Protein AF-A0A528KFC7-F1 (afdb_monomer_lite)

Structure (mmCIF, N/CA/C/O backbone):
data_AF-A0A528KFC7-F1
#
_entry.id   AF-A0A528KFC7-F1
#
loop_
_atom_site.group_PDB
_atom_site.id
_atom_site.type_symbol
_atom_site.label_atom_id
_atom_site.label_alt_id
_atom_site.label_comp_id
_atom_site.label_asym_id
_atom_site.label_entity_id
_atom_site.label_seq_id
_atom_site.pdbx_PDB_ins_code
_atom_site.Cartn_x
_atom_site.Cartn_y
_atom_site.Cartn_z
_atom_site.occupancy
_atom_site.B_iso_or_equiv
_atom_site.auth_seq_id
_atom_site.auth_comp_id
_atom_site.auth_asym_id
_atom_site.auth_atom_id
_atom_site.pdbx_PDB_model_num
ATOM 1 N N . MET A 1 1 ? 26.393 9.100 -24.485 1.00 62.59 1 MET A N 1
ATOM 2 C CA . MET A 1 1 ? 25.853 8.010 -25.335 1.00 62.59 1 MET A CA 1
ATOM 3 C C . MET A 1 1 ? 25.485 6.773 -24.520 1.00 62.59 1 MET A C 1
ATOM 5 O O . MET A 1 1 ? 24.315 6.427 -24.508 1.00 62.59 1 MET A O 1
ATOM 9 N N . SER A 1 2 ? 26.404 6.122 -23.795 1.00 75.06 2 SER A N 1
ATOM 10 C CA . SER A 1 2 ? 26.073 4.965 -22.933 1.00 75.06 2 SER A CA 1
ATOM 11 C C . SER A 1 2 ? 25.408 5.346 -21.599 1.00 75.06 2 SER A C 1
ATOM 13 O O . SER A 1 2 ? 24.510 4.642 -21.147 1.00 75.06 2 SER A O 1
ATOM 15 N N . ASN A 1 3 ? 25.782 6.479 -20.994 1.00 79.94 3 ASN A N 1
ATOM 16 C CA . ASN A 1 3 ? 25.191 6.931 -19.727 1.00 79.94 3 ASN A CA 1
ATOM 17 C C . ASN A 1 3 ? 23.715 7.355 -19.880 1.00 79.94 3 ASN A C 1
ATOM 19 O O . ASN A 1 3 ? 22.887 7.034 -19.034 1.00 79.94 3 ASN A O 1
ATOM 23 N N . ASP A 1 4 ? 23.373 8.001 -20.999 1.00 87.75 4 ASP A N 1
ATOM 24 C CA . ASP A 1 4 ? 22.005 8.443 -21.315 1.00 87.75 4 ASP A CA 1
ATOM 25 C C . ASP A 1 4 ? 21.055 7.254 -21.525 1.00 87.75 4 ASP A C 1
ATOM 27 O O . ASP A 1 4 ? 19.906 7.278 -21.090 1.00 87.75 4 ASP A O 1
ATOM 31 N N . PHE A 1 5 ? 21.557 6.171 -22.129 1.00 89.81 5 PHE A N 1
ATOM 32 C CA . PHE A 1 5 ? 20.811 4.923 -22.297 1.00 89.81 5 PHE A CA 1
ATOM 33 C C . PHE A 1 5 ? 20.507 4.244 -20.955 1.00 89.81 5 PHE A C 1
ATOM 35 O O . PHE A 1 5 ? 19.384 3.789 -20.732 1.00 89.81 5 PHE A O 1
ATOM 42 N N . ILE A 1 6 ? 21.485 4.196 -20.042 1.00 91.56 6 ILE A N 1
ATOM 43 C CA . ILE A 1 6 ? 21.280 3.644 -18.694 1.00 91.56 6 ILE A CA 1
ATOM 44 C C . ILE A 1 6 ? 20.245 4.480 -17.939 1.00 91.56 6 ILE A C 1
ATOM 46 O O . ILE A 1 6 ? 19.309 3.915 -17.375 1.00 91.56 6 ILE A O 1
ATOM 50 N N . LEU A 1 7 ? 20.360 5.810 -17.980 1.00 93.75 7 LEU A N 1
ATOM 51 C CA . LEU A 1 7 ? 19.405 6.715 -17.334 1.00 93.75 7 LEU A CA 1
ATOM 52 C C . LEU A 1 7 ? 17.980 6.531 -17.872 1.00 93.75 7 LEU A C 1
ATOM 54 O O . L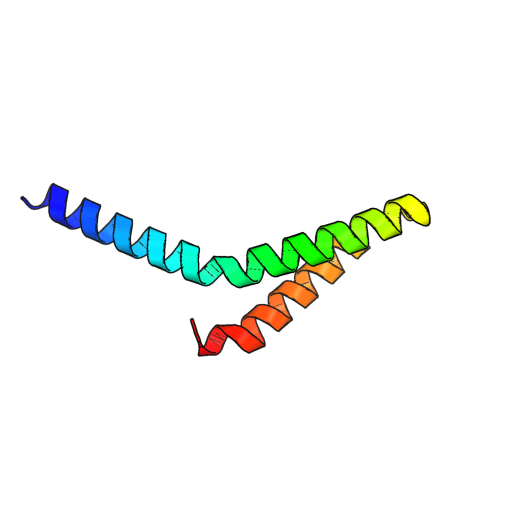EU A 1 7 ? 17.048 6.392 -17.081 1.00 93.75 7 LEU A O 1
ATOM 58 N N . ALA A 1 8 ? 17.808 6.449 -19.194 1.00 92.25 8 ALA A N 1
ATOM 59 C CA . ALA A 1 8 ? 16.502 6.211 -19.809 1.00 92.25 8 ALA A CA 1
ATOM 60 C C . ALA A 1 8 ? 15.899 4.860 -19.389 1.00 92.25 8 ALA A C 1
ATOM 62 O O . ALA A 1 8 ? 14.707 4.762 -19.087 1.00 92.25 8 ALA A O 1
ATOM 63 N N . LYS A 1 9 ? 16.723 3.809 -19.311 1.00 93.62 9 LYS A N 1
ATOM 64 C CA . LYS A 1 9 ? 16.265 2.473 -18.914 1.00 93.62 9 LYS A CA 1
ATOM 65 C C . LYS A 1 9 ? 15.885 2.405 -17.435 1.00 93.62 9 LYS A C 1
ATOM 67 O O . LYS A 1 9 ? 14.878 1.789 -17.095 1.00 93.62 9 LYS A O 1
ATOM 72 N N . VAL A 1 10 ? 16.646 3.074 -16.570 1.00 95.12 10 VAL A N 1
ATOM 73 C CA . VAL A 1 10 ? 16.320 3.209 -15.143 1.00 95.12 10 VAL A CA 1
ATOM 74 C C . VAL A 1 10 ? 15.024 3.994 -14.960 1.00 95.12 10 VAL A C 1
ATOM 76 O O . VAL A 1 10 ? 14.161 3.551 -14.210 1.00 95.12 10 VAL A O 1
ATOM 79 N N . GLN A 1 11 ? 14.836 5.106 -15.675 1.00 94.56 11 GLN A N 1
ATOM 80 C CA . GLN A 1 11 ? 13.593 5.879 -15.610 1.00 94.56 11 GLN A CA 1
AT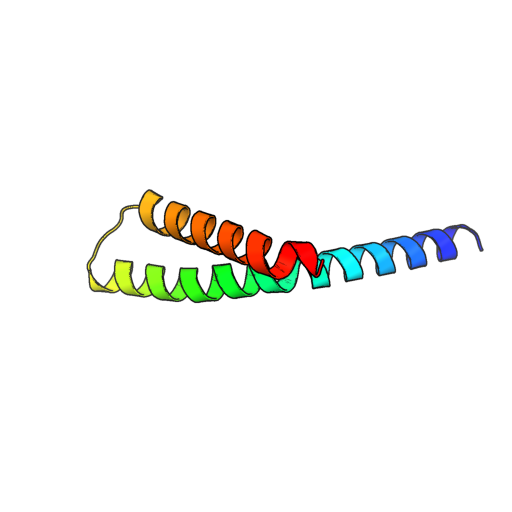OM 81 C C . GLN A 1 11 ? 12.381 5.028 -16.002 1.00 94.56 11 GLN A C 1
ATOM 83 O O . GLN A 1 11 ? 11.386 5.014 -15.281 1.00 94.56 11 GLN A O 1
ATOM 88 N N . SER A 1 12 ? 12.474 4.280 -17.104 1.00 93.38 12 SER A N 1
ATOM 89 C CA . SER A 1 12 ? 11.395 3.385 -17.527 1.00 93.38 12 SER A CA 1
ATOM 90 C C . SER A 1 12 ? 11.115 2.297 -16.488 1.00 93.38 12 SER A C 1
ATOM 92 O O . SER A 1 12 ? 9.954 2.071 -16.167 1.00 93.38 12 SER A O 1
ATOM 94 N N . ALA A 1 13 ? 12.148 1.681 -15.905 1.00 93.44 13 ALA A N 1
ATOM 95 C CA . ALA A 1 13 ? 11.975 0.682 -14.852 1.00 93.44 13 ALA A CA 1
ATOM 96 C C . ALA A 1 13 ? 11.296 1.264 -13.599 1.00 93.44 13 ALA A C 1
ATOM 98 O O . ALA A 1 13 ? 10.389 0.642 -13.049 1.00 93.44 13 ALA A O 1
ATOM 99 N N . LEU A 1 14 ? 11.688 2.470 -13.174 1.00 95.00 14 LEU A N 1
ATOM 100 C CA . LEU A 1 14 ? 11.059 3.164 -12.047 1.00 95.00 14 LEU A CA 1
ATOM 101 C C . LEU A 1 14 ? 9.585 3.470 -12.320 1.00 95.00 14 LEU A C 1
ATOM 103 O O . LEU A 1 14 ? 8.755 3.271 -11.437 1.00 95.00 14 LEU A O 1
ATOM 107 N N . LEU A 1 15 ? 9.247 3.906 -13.537 1.00 94.50 15 LEU A N 1
ATOM 108 C CA . LEU A 1 15 ? 7.855 4.133 -13.926 1.00 94.50 15 LEU A CA 1
ATOM 109 C C . LEU A 1 15 ? 7.050 2.832 -13.920 1.00 94.50 15 LEU A C 1
ATOM 111 O O . LEU A 1 15 ? 5.944 2.821 -13.389 1.00 94.50 15 LEU A O 1
ATOM 115 N N . THR A 1 16 ? 7.604 1.730 -14.430 1.00 91.75 16 THR A N 1
ATOM 116 C CA . THR A 1 16 ? 6.941 0.419 -14.379 1.00 91.75 16 THR A CA 1
ATOM 117 C C . THR A 1 16 ? 6.658 -0.004 -12.939 1.00 91.75 16 THR A C 1
ATOM 119 O O . THR A 1 16 ? 5.533 -0.383 -12.629 1.00 91.75 16 THR A O 1
ATOM 122 N N . VAL A 1 17 ? 7.633 0.122 -12.033 1.00 91.94 17 VAL A N 1
ATOM 123 C CA . VAL A 1 17 ? 7.444 -0.199 -10.606 1.00 91.94 17 VAL A CA 1
ATOM 124 C C . VAL A 1 17 ? 6.415 0.726 -9.954 1.00 91.94 17 VAL A C 1
ATOM 126 O O . VAL A 1 17 ? 5.595 0.274 -9.153 1.00 91.94 17 VAL A O 1
ATOM 129 N N . LEU A 1 18 ? 6.423 2.014 -10.300 1.00 92.88 18 LEU A N 1
ATOM 130 C CA . LEU A 1 18 ? 5.458 2.986 -9.792 1.00 92.88 18 LEU A CA 1
ATOM 131 C C . LEU A 1 18 ? 4.033 2.622 -10.217 1.00 92.88 18 LEU A C 1
ATOM 133 O O . LEU A 1 18 ? 3.151 2.530 -9.365 1.00 92.88 18 LEU A O 1
ATOM 137 N N . PHE A 1 19 ? 3.807 2.344 -11.501 1.00 91.06 19 PHE A N 1
ATOM 138 C CA . PHE A 1 19 ? 2.494 1.917 -11.980 1.00 91.06 19 PHE A CA 1
ATOM 139 C C . PHE A 1 19 ? 2.084 0.571 -11.391 1.00 91.06 19 PHE A C 1
ATOM 141 O O . PHE A 1 19 ? 0.935 0.437 -10.978 1.00 91.06 19 PHE A O 1
ATOM 148 N N . ALA A 1 20 ? 3.015 -0.375 -11.262 1.00 91.06 20 ALA A N 1
ATOM 149 C CA . ALA A 1 20 ? 2.720 -1.690 -10.715 1.00 91.06 20 ALA A CA 1
ATOM 150 C C . ALA A 1 20 ? 2.354 -1.665 -9.223 1.00 91.06 20 ALA A C 1
ATOM 152 O O . ALA A 1 20 ? 1.446 -2.367 -8.784 1.00 91.06 20 ALA A O 1
ATOM 153 N N . SER A 1 21 ? 3.023 -0.828 -8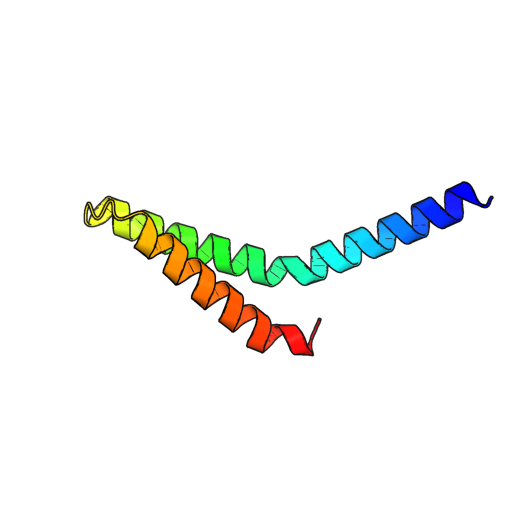.428 1.00 90.56 21 SER A N 1
ATOM 154 C CA . SER A 1 21 ? 2.744 -0.688 -6.991 1.00 90.56 21 SER A CA 1
ATOM 155 C C . SER A 1 21 ? 1.564 0.241 -6.683 1.00 90.56 21 SER A C 1
ATOM 157 O O . SER A 1 21 ? 0.970 0.142 -5.605 1.00 90.56 21 SER A O 1
ATOM 159 N N . SER A 1 22 ? 1.181 1.113 -7.622 1.00 92.44 22 SER A N 1
ATOM 160 C CA . SER A 1 22 ? 0.124 2.111 -7.423 1.00 92.44 22 SER A CA 1
ATOM 161 C C . SER A 1 22 ? -1.228 1.549 -6.944 1.00 92.44 22 SER A C 1
ATOM 163 O O . SER A 1 22 ? -1.766 2.116 -5.987 1.00 92.44 22 SER A O 1
ATOM 165 N N . PRO A 1 23 ? -1.780 0.433 -7.474 1.00 91.31 23 PRO A N 1
ATOM 166 C CA . PRO A 1 23 ? -3.101 -0.048 -7.067 1.00 91.31 23 PRO A CA 1
ATOM 167 C C . PRO A 1 23 ? -3.09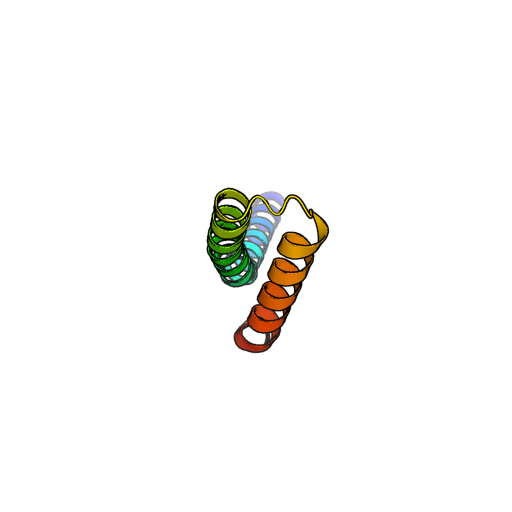2 -0.550 -5.620 1.00 91.31 23 PRO A C 1
ATOM 169 O O . PRO A 1 23 ? -4.015 -0.276 -4.853 1.00 91.31 23 PRO A O 1
ATOM 172 N N . ALA A 1 24 ? -2.012 -1.234 -5.224 1.00 92.06 24 ALA A N 1
ATOM 173 C CA . ALA A 1 24 ? -1.837 -1.747 -3.870 1.00 92.06 24 ALA A CA 1
ATOM 174 C C . ALA A 1 24 ? -1.696 -0.608 -2.853 1.00 92.06 24 ALA A C 1
ATOM 176 O O . ALA A 1 24 ? -2.330 -0.644 -1.798 1.00 92.06 24 ALA A O 1
ATOM 177 N N . ILE A 1 25 ? -0.920 0.429 -3.188 1.00 91.88 25 ILE A N 1
ATOM 178 C CA . ILE A 1 25 ? -0.740 1.606 -2.328 1.00 91.88 25 ILE A CA 1
ATOM 179 C C . ILE A 1 25 ? -2.065 2.356 -2.162 1.00 91.88 25 ILE A C 1
ATOM 181 O O . ILE A 1 25 ? -2.455 2.655 -1.035 1.00 91.88 25 ILE A O 1
ATOM 185 N N . ILE A 1 26 ? -2.789 2.624 -3.254 1.00 94.38 26 ILE A N 1
ATOM 186 C CA . ILE A 1 26 ? -4.070 3.348 -3.211 1.00 94.38 26 ILE A CA 1
ATOM 187 C C . ILE A 1 26 ? -5.094 2.597 -2.353 1.00 94.38 26 ILE A C 1
ATOM 189 O O . ILE A 1 26 ? -5.722 3.197 -1.479 1.00 94.38 26 ILE A O 1
ATOM 193 N N . ALA A 1 27 ? -5.223 1.283 -2.542 1.00 94.00 27 ALA A N 1
ATOM 194 C CA . ALA A 1 27 ? -6.133 0.462 -1.749 1.00 94.00 27 ALA A CA 1
ATOM 195 C C . ALA A 1 27 ? -5.746 0.431 -0.260 1.00 94.00 27 ALA A C 1
ATOM 197 O O . ALA A 1 27 ? -6.601 0.621 0.608 1.00 94.00 27 ALA A O 1
ATOM 198 N N . ALA A 1 28 ? -4.458 0.252 0.049 1.00 92.81 28 ALA A N 1
ATOM 199 C CA . ALA A 1 28 ? -3.963 0.250 1.425 1.00 92.81 28 ALA A CA 1
ATOM 200 C C . ALA A 1 28 ? -4.169 1.604 2.124 1.00 92.81 28 ALA A C 1
ATOM 202 O O . ALA A 1 28 ? -4.487 1.638 3.316 1.00 92.81 28 ALA A O 1
ATOM 203 N N . MET A 1 29 ? -4.021 2.718 1.398 1.00 93.81 29 MET A N 1
ATOM 204 C CA . MET A 1 29 ? -4.313 4.058 1.913 1.00 93.81 29 MET A CA 1
ATOM 205 C C . MET A 1 29 ? -5.803 4.234 2.199 1.00 93.81 29 MET A C 1
ATOM 207 O O . MET A 1 29 ? -6.155 4.635 3.306 1.00 93.81 29 MET A O 1
ATOM 211 N N . ALA A 1 30 ? -6.675 3.898 1.244 1.00 95.69 30 ALA A N 1
ATOM 212 C CA . ALA A 1 30 ? -8.122 4.042 1.401 1.00 95.69 30 ALA A CA 1
ATOM 213 C C . ALA A 1 30 ? -8.638 3.251 2.612 1.00 95.69 30 ALA A C 1
ATOM 215 O O . ALA A 1 30 ? -9.314 3.806 3.480 1.00 95.69 30 ALA A O 1
ATOM 216 N N . VAL A 1 31 ? -8.253 1.977 2.729 1.00 94.88 31 VAL A N 1
ATOM 217 C CA . VAL A 1 31 ? -8.653 1.153 3.879 1.00 94.88 31 VAL A CA 1
ATOM 218 C C . VAL A 1 31 ? -7.981 1.627 5.165 1.00 94.88 31 VAL A C 1
ATOM 220 O O . VAL A 1 31 ? -8.621 1.660 6.212 1.00 94.88 31 VAL A O 1
ATOM 223 N N . GLY A 1 32 ? -6.721 2.060 5.105 1.00 92.31 32 GLY A N 1
ATOM 224 C CA . GLY A 1 32 ? -6.017 2.618 6.257 1.00 92.31 32 GLY A CA 1
ATOM 225 C C . GLY A 1 32 ? -6.719 3.830 6.869 1.00 92.31 32 GLY A C 1
ATOM 226 O O . GLY A 1 32 ? -6.776 3.937 8.092 1.00 92.31 32 GLY A O 1
ATOM 227 N N . ILE A 1 33 ? -7.285 4.704 6.036 1.00 93.75 33 ILE A N 1
ATOM 228 C CA . ILE A 1 33 ? -8.072 5.860 6.483 1.00 93.75 33 ILE A CA 1
ATOM 229 C C . ILE A 1 33 ? -9.370 5.399 7.152 1.00 93.75 33 ILE A C 1
ATOM 231 O O . ILE A 1 33 ? -9.685 5.863 8.246 1.00 93.75 33 ILE A O 1
ATOM 235 N N . LEU A 1 34 ? -10.097 4.461 6.536 1.00 94.19 34 LEU A N 1
ATOM 236 C CA . LEU A 1 34 ? -11.350 3.933 7.091 1.00 94.19 34 LEU A CA 1
ATOM 237 C C . LEU A 1 34 ? -11.137 3.266 8.453 1.00 94.19 34 LEU A C 1
ATOM 239 O O . LEU A 1 34 ? -11.881 3.529 9.397 1.00 94.19 34 LEU A O 1
ATOM 243 N N . VAL A 1 35 ? -10.096 2.439 8.576 1.00 93.44 35 VAL A N 1
ATOM 244 C CA . VAL A 1 35 ? -9.766 1.770 9.839 1.00 93.44 35 VAL A CA 1
ATOM 245 C C . VAL A 1 35 ? -9.283 2.780 10.876 1.00 93.44 35 VAL A C 1
ATOM 247 O O . VAL A 1 35 ? -9.733 2.720 12.013 1.00 93.44 35 VAL A O 1
ATOM 250 N N . GLY A 1 36 ? -8.432 3.740 10.501 1.00 92.06 36 GLY A N 1
ATOM 251 C CA . GLY A 1 36 ? -7.970 4.785 11.420 1.00 92.06 36 GLY A CA 1
ATOM 252 C C . GLY A 1 36 ? -9.118 5.639 11.965 1.00 92.06 36 GLY A C 1
ATOM 253 O O . GLY A 1 36 ? -9.144 5.955 13.154 1.00 92.06 36 GLY A O 1
ATOM 254 N N . LEU A 1 37 ? -10.111 5.949 11.126 1.00 93.31 37 LEU A N 1
ATOM 255 C CA . LEU A 1 37 ? -11.331 6.628 11.558 1.00 93.31 37 LEU A CA 1
ATOM 256 C C . LEU A 1 37 ? -12.134 5.763 12.536 1.00 93.31 37 LEU A C 1
ATOM 258 O O . LEU A 1 37 ? -12.540 6.254 13.586 1.00 93.31 37 LEU A O 1
ATOM 262 N N . ALA A 1 38 ? -12.326 4.478 12.227 1.00 92.06 38 ALA A N 1
ATOM 263 C CA . ALA A 1 38 ? -13.012 3.553 13.125 1.00 92.06 38 ALA A CA 1
ATOM 264 C C . ALA A 1 38 ? -12.303 3.462 14.487 1.00 92.06 38 ALA A C 1
ATOM 266 O O . ALA A 1 38 ? -12.958 3.589 15.515 1.00 92.06 38 ALA A O 1
ATOM 267 N N . GLN A 1 39 ? -10.972 3.352 14.499 1.00 90.88 39 GLN A N 1
ATOM 268 C CA . GLN A 1 39 ? -10.165 3.328 15.723 1.00 90.88 39 GLN A CA 1
ATOM 269 C C . GLN A 1 39 ? -10.313 4.603 16.557 1.00 90.88 39 GLN A C 1
ATOM 271 O O . GLN A 1 39 ? -10.409 4.521 17.782 1.00 90.88 39 GLN A O 1
ATOM 276 N N . ALA A 1 40 ? -10.362 5.771 15.911 1.00 91.50 40 ALA A N 1
ATOM 277 C CA . ALA A 1 40 ? -10.567 7.046 16.591 1.00 91.50 40 ALA A CA 1
ATOM 278 C C . ALA A 1 40 ? -11.973 7.151 17.207 1.00 91.50 40 ALA A C 1
ATOM 280 O O . ALA A 1 40 ? -12.110 7.616 18.338 1.00 91.50 40 ALA A O 1
ATOM 281 N N . LEU A 1 41 ? -13.007 6.690 16.491 1.00 94.75 41 LEU A N 1
ATOM 282 C CA . LEU A 1 41 ? -14.399 6.731 16.953 1.00 94.75 41 LEU A CA 1
ATOM 283 C C . LEU A 1 41 ? -14.677 5.732 18.084 1.00 94.75 41 LEU A C 1
ATOM 285 O O . LEU A 1 41 ? -15.404 6.058 19.018 1.00 94.75 41 LEU A O 1
ATOM 289 N N . THR A 1 42 ? -14.107 4.527 18.018 1.00 93.56 42 THR A N 1
ATOM 290 C CA . THR A 1 42 ? -14.333 3.467 19.018 1.00 93.56 42 THR A CA 1
ATOM 291 C C . THR A 1 42 ? -13.290 3.446 20.132 1.00 93.56 42 THR A C 1
ATOM 293 O O . THR A 1 42 ? -13.363 2.592 21.011 1.00 93.56 42 THR A O 1
ATOM 296 N N . GLN A 1 43 ? -12.308 4.351 20.093 1.00 92.44 43 GLN A N 1
ATOM 297 C CA . GLN A 1 43 ? -11.182 4.421 21.032 1.00 92.44 43 GLN A CA 1
ATOM 298 C C . GLN A 1 43 ? -10.343 3.127 21.115 1.00 92.44 43 GLN A C 1
ATOM 300 O O . GLN A 1 43 ? -9.668 2.877 22.113 1.00 92.44 43 GLN A O 1
ATOM 305 N N . ILE A 1 44 ? -10.338 2.305 20.058 1.00 87.88 44 ILE A N 1
ATOM 306 C CA . ILE A 1 44 ? -9.519 1.084 19.990 1.00 87.88 44 ILE A CA 1
ATOM 307 C C . ILE A 1 44 ? -8.098 1.471 19.561 1.00 87.88 44 ILE A C 1
ATOM 309 O O . ILE A 1 44 ? -7.834 1.683 18.378 1.00 87.88 44 ILE A O 1
ATOM 313 N N . GLN A 1 45 ? -7.170 1.532 20.519 1.00 83.50 45 GLN A N 1
ATOM 314 C CA . GLN A 1 45 ? -5.755 1.878 20.287 1.00 83.50 45 GLN A CA 1
ATOM 315 C C . GLN A 1 45 ? -4.846 0.662 20.045 1.00 83.50 45 GLN A C 1
ATOM 317 O O . GLN A 1 45 ? -3.637 0.716 20.266 1.00 83.50 45 GLN A O 1
ATOM 322 N N . ASP A 1 46 ? -5.414 -0.450 19.584 1.00 89.94 46 ASP A N 1
ATOM 323 C CA . ASP A 1 46 ? -4.625 -1.617 19.206 1.00 89.94 46 ASP A CA 1
ATOM 324 C C . ASP A 1 46 ? -3.921 -1.365 17.862 1.00 89.94 46 ASP A C 1
ATOM 326 O O . ASP A 1 46 ? -4.562 -1.268 16.814 1.00 89.94 46 ASP A O 1
ATOM 330 N N . GLN A 1 47 ? -2.592 -1.245 17.883 1.00 83.25 47 GLN A N 1
ATOM 331 C CA . GLN A 1 47 ? -1.784 -1.015 16.681 1.00 83.25 47 GLN A CA 1
ATOM 332 C C . GLN A 1 47 ? -1.707 -2.239 15.752 1.00 83.25 47 GLN A C 1
ATOM 334 O O . GLN A 1 47 ? -1.401 -2.087 14.567 1.00 83.25 47 GLN A O 1
ATOM 339 N N . SER A 1 48 ? -2.010 -3.445 16.241 1.00 90.81 48 SER A N 1
ATOM 340 C CA . SER A 1 48 ? -1.943 -4.679 15.447 1.00 90.81 48 SER A CA 1
ATOM 341 C C . SER A 1 48 ? -3.122 -4.830 14.477 1.00 90.81 48 SER A C 1
ATOM 343 O O . SER A 1 48 ? -2.953 -5.344 13.366 1.00 90.81 48 SER A O 1
ATOM 345 N N . LEU A 1 49 ? -4.300 -4.319 14.847 1.00 89.81 49 LEU A N 1
ATOM 346 C CA . LEU A 1 49 ? -5.526 -4.367 14.045 1.00 89.81 49 LEU A CA 1
ATOM 347 C C . LEU A 1 49 ? -5.371 -3.652 12.685 1.00 89.81 49 LEU A C 1
ATOM 349 O O . LEU A 1 49 ? -5.550 -4.306 11.652 1.00 89.81 49 LEU A O 1
ATOM 353 N N . PRO A 1 50 ? -5.005 -2.355 12.614 1.00 90.44 50 PRO A N 1
ATOM 354 C CA . PRO A 1 50 ? -4.871 -1.645 11.344 1.00 90.44 50 PRO A CA 1
ATOM 355 C C . PRO A 1 50 ? -3.756 -2.227 10.477 1.00 90.44 50 PRO A C 1
ATOM 357 O O . PRO A 1 50 ? -3.881 -2.240 9.252 1.00 90.44 50 PRO A O 1
ATOM 360 N N . GLN A 1 51 ? -2.691 -2.746 11.094 1.00 91.19 51 GLN A N 1
ATOM 361 C CA . GLN A 1 51 ? -1.595 -3.395 10.381 1.00 91.19 51 GLN A CA 1
ATOM 362 C C . GLN A 1 51 ? -2.060 -4.694 9.708 1.00 91.19 51 GLN A C 1
ATOM 364 O O . GLN A 1 51 ? -1.786 -4.908 8.527 1.00 91.19 51 GLN A O 1
ATOM 369 N N . THR A 1 52 ? -2.816 -5.525 10.432 1.00 94.25 52 THR A N 1
ATOM 370 C CA . THR A 1 52 ? -3.360 -6.791 9.920 1.00 94.25 52 THR A CA 1
ATOM 371 C C . THR A 1 52 ? -4.340 -6.548 8.776 1.00 94.25 52 THR A C 1
ATOM 373 O O . THR A 1 52 ? -4.215 -7.168 7.720 1.00 94.25 52 THR A O 1
ATOM 376 N N . ILE A 1 53 ? -5.272 -5.599 8.934 1.00 93.19 53 ILE A N 1
ATOM 377 C CA . ILE A 1 53 ? -6.248 -5.279 7.882 1.00 93.19 53 ILE A CA 1
ATOM 378 C C . ILE A 1 53 ? -5.544 -4.773 6.618 1.00 93.19 53 ILE A C 1
ATOM 380 O O . ILE A 1 53 ? -5.838 -5.257 5.525 1.00 93.19 53 ILE A O 1
ATOM 384 N N . LYS A 1 54 ? -4.582 -3.846 6.742 1.00 92.38 54 LYS A N 1
ATOM 385 C CA . LYS A 1 54 ? -3.811 -3.351 5.586 1.00 92.38 54 LYS A CA 1
ATOM 386 C C . LYS A 1 54 ? -3.097 -4.482 4.845 1.00 92.38 54 LYS A C 1
ATOM 388 O O . LYS A 1 54 ? -3.101 -4.487 3.618 1.00 92.38 54 LYS A O 1
ATOM 393 N N . LEU A 1 55 ? -2.517 -5.440 5.570 1.00 93.25 55 LEU A N 1
ATOM 394 C CA . LEU A 1 55 ? -1.806 -6.575 4.977 1.00 93.25 55 LEU A CA 1
ATOM 395 C C . LEU A 1 55 ? -2.757 -7.461 4.161 1.00 93.25 55 LEU A C 1
ATOM 397 O O . LEU A 1 55 ? -2.463 -7.765 3.007 1.00 93.25 55 LEU A O 1
ATOM 401 N N . VAL A 1 56 ? -3.926 -7.798 4.713 1.00 95.69 56 VAL A N 1
ATOM 402 C CA . VAL A 1 56 ? -4.959 -8.577 4.005 1.00 95.69 56 VAL A CA 1
ATOM 403 C C . VAL A 1 56 ? -5.421 -7.860 2.735 1.00 95.69 56 VAL A C 1
ATOM 405 O O . VAL A 1 56 ? -5.532 -8.486 1.684 1.00 95.69 56 VAL A O 1
ATOM 408 N N . VAL A 1 57 ? -5.635 -6.544 2.798 1.00 95.06 57 VAL A N 1
ATOM 409 C CA . VAL A 1 57 ? -6.034 -5.736 1.632 1.00 95.06 57 VAL A CA 1
ATOM 410 C C . VAL A 1 57 ? -4.966 -5.759 0.545 1.00 95.06 57 VAL A C 1
ATOM 412 O O . VAL A 1 57 ? -5.291 -6.005 -0.612 1.00 95.06 57 VAL A O 1
ATOM 415 N N . ILE A 1 58 ? -3.696 -5.543 0.901 1.00 94.00 58 ILE A N 1
ATOM 416 C CA . ILE A 1 58 ? -2.583 -5.606 -0.058 1.00 94.00 58 ILE A CA 1
ATOM 417 C C . ILE A 1 58 ? -2.523 -6.993 -0.705 1.00 94.00 58 ILE A C 1
ATOM 419 O O . ILE A 1 58 ? -2.379 -7.088 -1.921 1.00 94.00 58 ILE A O 1
ATOM 423 N N . LEU A 1 59 ? -2.696 -8.060 0.082 1.00 94.00 59 LEU A N 1
ATOM 424 C CA . LEU A 1 59 ? -2.701 -9.432 -0.423 1.00 94.00 59 LEU A CA 1
ATOM 425 C C . LEU A 1 59 ? -3.824 -9.653 -1.447 1.00 94.00 59 LEU A C 1
ATOM 427 O O . LEU A 1 59 ? -3.574 -10.175 -2.529 1.00 94.00 59 LEU A O 1
ATOM 431 N N . LEU A 1 60 ? -5.046 -9.207 -1.139 1.00 94.00 60 LEU A N 1
ATOM 432 C CA . LEU A 1 60 ? -6.188 -9.299 -2.054 1.00 94.00 60 LEU A CA 1
ATOM 433 C C . LEU A 1 60 ? -5.955 -8.507 -3.342 1.00 94.00 60 LEU A C 1
ATOM 435 O O . LEU A 1 60 ? -6.255 -8.999 -4.428 1.00 94.00 60 LEU A O 1
ATOM 439 N N . VAL A 1 61 ? -5.381 -7.307 -3.242 1.00 93.19 61 VAL A N 1
ATOM 440 C CA . VAL A 1 61 ? -5.060 -6.491 -4.419 1.00 93.19 61 VAL A CA 1
ATOM 441 C C . VAL A 1 61 ? -4.007 -7.173 -5.280 1.00 93.19 61 VAL A C 1
ATOM 443 O O . VAL A 1 61 ? -4.176 -7.210 -6.490 1.00 93.19 61 VAL A O 1
ATOM 446 N N . ILE A 1 62 ? -2.970 -7.772 -4.692 1.00 91.38 62 ILE A N 1
ATOM 447 C CA . ILE A 1 62 ? -1.968 -8.537 -5.448 1.00 9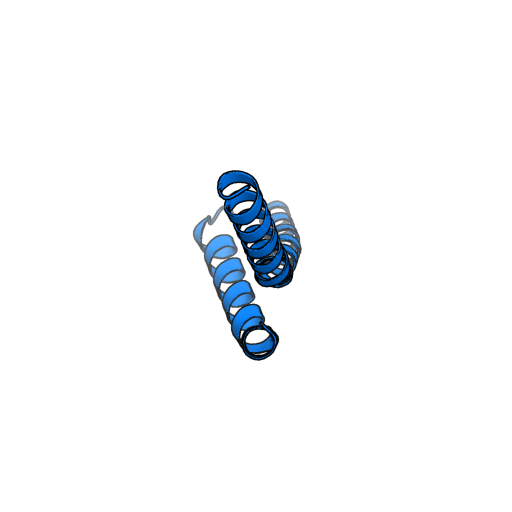1.38 62 ILE A CA 1
ATOM 448 C C . ILE A 1 62 ? -2.592 -9.776 -6.097 1.00 91.38 62 ILE A C 1
ATOM 450 O O . ILE A 1 62 ? -2.229 -10.111 -7.213 1.00 91.38 62 ILE A O 1
ATOM 454 N N . ILE A 1 63 ? -3.551 -10.453 -5.466 1.00 92.31 63 ILE A N 1
ATOM 455 C CA . ILE A 1 63 ? -4.221 -11.603 -6.097 1.00 92.31 63 ILE A CA 1
ATOM 456 C C . ILE A 1 63 ? -5.039 -11.164 -7.322 1.00 92.31 63 ILE A C 1
ATOM 458 O O . ILE A 1 63 ? -5.032 -11.848 -8.342 1.00 92.31 63 ILE A O 1
ATOM 462 N N . VAL A 1 64 ? -5.729 -10.024 -7.234 1.00 90.12 64 VAL A N 1
ATOM 463 C CA . VAL A 1 64 ? -6.600 -9.522 -8.311 1.00 90.12 64 VAL A CA 1
ATOM 464 C C . VAL A 1 64 ? -5.807 -8.834 -9.423 1.00 90.12 64 VAL A C 1
ATOM 466 O O . VAL A 1 64 ? -6.063 -9.072 -10.600 1.00 90.12 64 VAL A O 1
ATOM 469 N N . PHE A 1 65 ? -4.853 -7.978 -9.061 1.00 87.75 65 PHE A N 1
ATOM 470 C CA . PHE A 1 65 ? -4.060 -7.184 -10.000 1.00 87.75 65 PHE A CA 1
ATOM 471 C C . PHE A 1 65 ? -2.730 -7.837 -10.363 1.00 87.75 65 PHE A C 1
ATOM 473 O O . PHE A 1 65 ? -2.196 -7.515 -11.409 1.00 87.75 65 PHE A O 1
ATOM 480 N N . G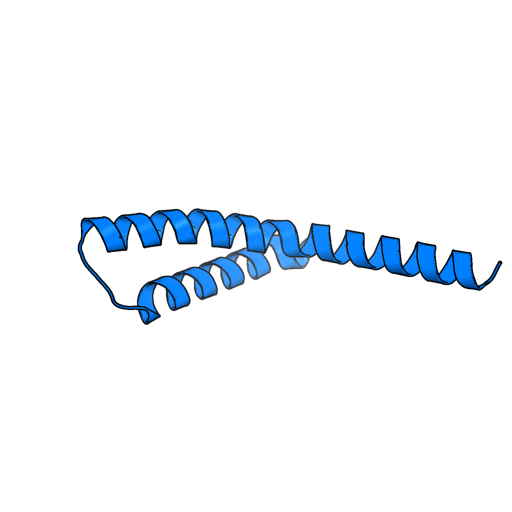LY A 1 66 ? -2.204 -8.774 -9.578 1.00 82.00 66 GLY A N 1
ATOM 481 C CA . GLY A 1 66 ? -0.938 -9.460 -9.863 1.00 82.00 66 GLY A CA 1
ATOM 482 C C . GLY A 1 66 ? -0.870 -10.141 -11.232 1.00 82.00 66 GLY A C 1
ATOM 483 O O . GLY A 1 66 ? 0.180 -10.056 -11.849 1.00 82.00 66 GLY A O 1
ATOM 484 N N . PRO A 1 67 ? -1.948 -10.751 -11.765 1.00 81.00 67 PRO A N 1
ATOM 485 C CA . PRO A 1 67 ? -1.955 -11.258 -13.141 1.00 81.00 67 PRO A CA 1
ATOM 486 C C . PRO A 1 67 ? -1.926 -10.163 -14.223 1.00 81.00 67 PRO A C 1
ATOM 488 O O . PRO A 1 67 ? -1.643 -10.460 -15.379 1.00 81.00 67 PRO A O 1
ATOM 491 N N . LEU A 1 68 ? -2.289 -8.926 -13.867 1.00 71.62 68 LEU A N 1
ATOM 492 C CA . LEU A 1 68 ? -2.295 -7.749 -14.744 1.00 71.62 68 LEU A CA 1
ATOM 493 C C . LEU A 1 68 ? -0.985 -6.939 -14.654 1.00 71.62 68 LEU A C 1
ATOM 495 O O . LEU A 1 68 ? -0.795 -6.038 -15.472 1.00 71.62 68 LEU A O 1
ATOM 499 N N . LEU A 1 69 ? -0.131 -7.224 -13.662 1.00 67.81 69 LEU A N 1
ATOM 500 C CA . LEU A 1 69 ? 1.184 -6.610 -13.432 1.00 67.81 69 LEU A CA 1
ATOM 501 C C . LEU A 1 69 ? 2.299 -7.397 -14.127 1.00 67.81 69 LEU A C 1
ATOM 503 O O . LEU A 1 69 ? 3.239 -6.731 -14.616 1.00 67.81 69 LEU A O 1
#

pLDDT: mean 90.42, std 6.28, range [62.59, 95.69]

Sequence (69 aa):
MSNDFILAKVQSALLTVLFASSPAIIAAMAVGILVGLAQALTQIQDQSLPQTIKLVVILLVIIVFGPLL

Secondary structure (DSSP, 8-state):
-HHHHHHHHHHHHHHHHHHHHHHHHHHHHHHHHHHHHHHHHHT---SHHHHHHHHHHHHHHHHHHGGG-

Radius of gyration: 17.43 Å; chains: 1; bounding box: 40×20×46 Å

Foldseek 3Di:
DVVVVVVVVVVVVVVVVCVLCVVLVVQLVVLLVVVVVVCVVVVPPDPVVNVVVSVVRSVVCCVVCVVVD